Protein AF-A0A3D4UZD9-F1 (afdb_monomer_lite)

Sequence (57 aa):
RDAGGHGFLIEIDGGVSLKNIEKVAEAGADVLVAGSSVFKADDISARVNELMGKLES

pLDDT: mean 95.33, std 5.78, range [62.62, 98.5]

Structure (mmCIF, N/CA/C/O backbone):
data_AF-A0A3D4UZD9-F1
#
_entry.id   AF-A0A3D4UZD9-F1
#
loop_
_atom_site.group_PDB
_atom_site.id
_atom_site.type_symbol
_atom_site.label_atom_id
_atom_site.label_alt_id
_atom_site.label_comp_id
_atom_site.label_asym_id
_atom_site.label_entity_id
_atom_site.label_seq_id
_atom_site.pdbx_PDB_ins_code
_atom_site.Cartn_x
_atom_site.Cartn_y
_atom_site.Cartn_z
_atom_site.occupancy
_atom_site.B_iso_or_equiv
_atom_site.auth_seq_id
_atom_site.auth_comp_id
_atom_site.auth_asym_id
_atom_site.auth_atom_id
_atom_site.pdbx_PDB_model_num
ATOM 1 N N . ARG A 1 1 ? 13.657 -0.392 -17.421 1.00 82.56 1 ARG A N 1
ATOM 2 C CA . ARG A 1 1 ? 14.458 -0.801 -16.247 1.00 82.56 1 ARG A CA 1
ATOM 3 C C . ARG A 1 1 ? 15.488 -1.837 -16.685 1.00 82.56 1 ARG A C 1
ATOM 5 O O . ARG A 1 1 ? 16.626 -1.464 -16.943 1.00 82.56 1 ARG A O 1
ATOM 12 N N . ASP A 1 2 ? 15.043 -3.058 -16.966 1.00 81.38 2 ASP A N 1
ATOM 13 C CA . ASP A 1 2 ? 15.923 -4.204 -17.227 1.00 81.38 2 ASP A CA 1
ATOM 14 C C . ASP A 1 2 ? 16.681 -4.093 -18.562 1.00 81.38 2 ASP A C 1
ATOM 16 O O . ASP A 1 2 ? 17.893 -4.270 -18.598 1.00 81.38 2 ASP A O 1
ATOM 20 N N . ALA A 1 3 ? 16.010 -3.668 -19.640 1.00 86.38 3 ALA A N 1
ATOM 21 C CA . ALA A 1 3 ? 16.645 -3.471 -20.952 1.00 86.38 3 ALA A CA 1
ATOM 22 C C . ALA A 1 3 ? 17.747 -2.388 -20.968 1.00 86.38 3 ALA A C 1
ATOM 24 O O . ALA A 1 3 ? 18.604 -2.399 -21.845 1.00 86.38 3 ALA A O 1
ATOM 25 N N . GLY A 1 4 ? 17.722 -1.455 -20.010 1.00 89.38 4 GLY A N 1
ATOM 26 C CA . GLY A 1 4 ? 18.744 -0.415 -19.845 1.00 89.38 4 GLY A CA 1
ATOM 27 C C . GLY A 1 4 ? 19.787 -0.737 -18.771 1.00 89.38 4 GLY A C 1
ATOM 28 O O . GLY A 1 4 ? 20.658 0.088 -18.517 1.00 89.38 4 GLY A O 1
ATOM 29 N N . GLY A 1 5 ? 19.688 -1.895 -18.103 1.00 92.12 5 GLY A N 1
ATOM 30 C CA . GLY A 1 5 ? 20.562 -2.254 -16.982 1.00 92.12 5 GLY A CA 1
ATOM 31 C C . GLY A 1 5 ? 20.405 -1.350 -15.751 1.00 92.12 5 GLY A C 1
ATOM 32 O O . GLY A 1 5 ? 21.350 -1.188 -14.984 1.00 92.12 5 GLY A O 1
ATOM 33 N N . HIS A 1 6 ? 19.240 -0.725 -15.563 1.00 89.94 6 HIS A N 1
ATOM 34 C CA . HIS A 1 6 ? 18.986 0.167 -14.430 1.00 89.94 6 HIS A CA 1
ATOM 35 C C . HIS A 1 6 ? 18.250 -0.576 -13.313 1.00 89.94 6 HIS A C 1
ATOM 37 O O . HIS A 1 6 ? 17.216 -1.175 -13.575 1.00 89.94 6 HIS A O 1
ATOM 43 N N . GLY A 1 7 ? 18.745 -0.501 -12.075 1.00 91.25 7 GLY A N 1
ATOM 44 C CA . GLY A 1 7 ? 18.177 -1.188 -10.905 1.00 91.25 7 GLY A CA 1
ATOM 45 C C . GLY A 1 7 ? 17.387 -0.278 -9.963 1.00 91.25 7 GLY A C 1
ATOM 46 O O . GLY A 1 7 ? 17.543 -0.386 -8.752 1.00 91.25 7 GLY A O 1
ATOM 47 N N . PHE A 1 8 ? 16.613 0.672 -10.493 1.00 93.81 8 PHE A N 1
ATOM 48 C CA . PHE A 1 8 ? 15.768 1.528 -9.655 1.00 93.81 8 PHE A CA 1
ATOM 49 C C . PHE A 1 8 ? 14.489 0.805 -9.224 1.00 93.81 8 PHE A C 1
ATOM 51 O O . PHE A 1 8 ? 13.938 0.005 -9.984 1.00 93.81 8 PHE A O 1
ATOM 58 N N . LEU A 1 9 ? 14.019 1.139 -8.022 1.00 96.44 9 LEU A N 1
ATOM 59 C CA . LEU A 1 9 ? 12.730 0.707 -7.491 1.00 96.44 9 LEU A CA 1
ATOM 60 C C . LEU A 1 9 ? 11.614 1.636 -7.977 1.00 96.44 9 LEU A C 1
ATOM 62 O O . LEU A 1 9 ? 11.833 2.834 -8.172 1.00 96.44 9 LEU A O 1
ATOM 66 N N . ILE A 1 10 ? 10.419 1.083 -8.144 1.00 95.75 10 ILE A N 1
ATOM 67 C CA . ILE A 1 10 ? 9.191 1.806 -8.463 1.00 95.75 10 ILE A CA 1
ATOM 68 C C . ILE A 1 10 ? 8.329 1.864 -7.201 1.00 95.75 10 ILE A C 1
ATOM 70 O O . ILE A 1 10 ? 7.871 0.834 -6.710 1.00 95.75 10 ILE A O 1
ATOM 74 N N . GLU A 1 11 ? 8.099 3.071 -6.685 1.00 97.88 11 GLU A N 1
ATOM 75 C CA . GLU A 1 11 ? 7.211 3.318 -5.546 1.00 97.88 11 GLU A CA 1
ATOM 76 C C . GLU A 1 11 ? 5.850 3.844 -6.011 1.00 97.88 11 GLU A C 1
ATOM 78 O O . GLU A 1 11 ? 5.776 4.689 -6.907 1.00 97.88 11 GLU A O 1
ATOM 83 N N . ILE A 1 12 ? 4.775 3.378 -5.370 1.00 97.81 12 ILE A N 1
ATOM 84 C CA . ILE A 1 12 ? 3.430 3.938 -5.518 1.00 97.81 12 ILE A CA 1
ATOM 85 C C . ILE A 1 12 ? 2.956 4.504 -4.176 1.00 97.81 12 ILE A C 1
ATOM 87 O O . ILE A 1 12 ? 2.720 3.753 -3.225 1.00 97.81 12 ILE A O 1
ATOM 91 N N . ASP A 1 13 ? 2.765 5.826 -4.136 1.00 96.88 13 ASP A N 1
ATOM 92 C CA . ASP A 1 13 ? 2.206 6.567 -3.002 1.00 96.88 13 ASP A CA 1
ATOM 93 C C . ASP A 1 13 ? 0.870 7.222 -3.367 1.00 96.88 13 ASP A C 1
ATOM 95 O O . ASP A 1 13 ? 0.777 8.070 -4.257 1.00 96.88 13 ASP A O 1
ATOM 99 N N . GLY A 1 14 ? -0.184 6.792 -2.673 1.00 94.62 14 GLY A N 1
ATOM 100 C CA . GLY A 1 14 ? -1.537 7.306 -2.844 1.00 94.62 14 GLY A CA 1
ATOM 101 C C . GLY A 1 14 ? -2.575 6.210 -3.061 1.00 94.62 14 GLY A C 1
ATOM 102 O O . GLY A 1 14 ? -2.604 5.522 -4.076 1.00 94.62 14 GLY A O 1
ATOM 103 N N . GLY A 1 15 ? -3.499 6.076 -2.107 1.00 96.12 15 GLY A N 1
ATOM 104 C CA . GLY A 1 15 ? -4.681 5.223 -2.265 1.00 96.12 15 GLY A CA 1
ATOM 105 C C . GLY A 1 15 ? -4.421 3.711 -2.250 1.00 96.12 15 GLY A C 1
ATOM 106 O O . GLY A 1 15 ? -5.325 2.952 -2.605 1.00 96.12 15 GLY A O 1
ATOM 107 N N . VAL A 1 16 ? -3.237 3.253 -1.830 1.00 98.06 16 VAL A N 1
ATOM 108 C CA . VAL A 1 16 ? -2.958 1.823 -1.622 1.00 98.06 16 VAL A CA 1
ATOM 109 C C . VAL A 1 16 ? -3.761 1.304 -0.425 1.00 98.06 16 VAL A C 1
ATOM 111 O O . VAL A 1 16 ? -3.755 1.893 0.658 1.00 98.06 16 VAL A O 1
ATOM 114 N N . SER A 1 17 ? -4.489 0.208 -0.632 1.00 98.00 17 SER A N 1
ATOM 115 C CA . SER A 1 17 ? -5.359 -0.438 0.354 1.00 98.00 17 SER A CA 1
ATOM 116 C C . SER A 1 17 ? -5.582 -1.917 0.025 1.00 98.00 17 SER A C 1
ATOM 118 O O . SER A 1 17 ? -5.222 -2.383 -1.053 1.00 98.00 17 SER A O 1
ATOM 120 N N . LEU A 1 18 ? -6.292 -2.646 0.892 1.00 97.81 18 LEU A N 1
ATOM 121 C CA . LEU A 1 18 ? -6.665 -4.055 0.666 1.00 97.81 18 LEU A CA 1
ATOM 122 C C . LEU A 1 18 ? -7.408 -4.316 -0.657 1.00 97.81 18 LEU A C 1
ATOM 124 O O . LEU A 1 18 ? -7.460 -5.447 -1.123 1.00 97.81 18 LEU A O 1
ATOM 128 N N . LYS A 1 19 ? -8.012 -3.283 -1.258 1.00 97.94 19 LYS A N 1
ATOM 129 C CA . LYS A 1 19 ? -8.779 -3.406 -2.507 1.00 97.94 19 LYS A CA 1
ATOM 130 C C . LYS A 1 19 ? -7.906 -3.455 -3.761 1.00 97.94 19 LYS A C 1
ATOM 132 O O . LYS A 1 19 ? -8.388 -3.886 -4.807 1.00 97.94 19 LYS A O 1
ATOM 137 N N . ASN A 1 20 ? -6.690 -2.917 -3.696 1.00 97.69 20 ASN A N 1
ATOM 138 C CA . ASN A 1 20 ? -5.845 -2.716 -4.872 1.00 97.69 20 ASN A CA 1
ATOM 139 C C . ASN A 1 20 ? -4.381 -3.115 -4.675 1.00 97.69 20 ASN A C 1
ATOM 141 O O . ASN A 1 20 ? -3.679 -3.159 -5.675 1.00 97.69 20 ASN A O 1
ATOM 145 N N . ILE A 1 21 ? -3.932 -3.429 -3.457 1.00 97.88 21 ILE A N 1
ATOM 146 C CA . ILE A 1 21 ? -2.519 -3.713 -3.174 1.00 97.88 21 ILE A CA 1
ATOM 147 C C . ILE A 1 21 ? -1.927 -4.812 -4.077 1.00 97.88 21 ILE A C 1
ATOM 149 O O . ILE A 1 21 ? -0.883 -4.577 -4.676 1.00 97.88 21 ILE A O 1
ATOM 153 N N . GLU A 1 22 ? -2.643 -5.927 -4.279 1.00 97.69 22 GLU A N 1
ATOM 154 C CA . GLU A 1 22 ? -2.270 -7.012 -5.210 1.00 97.69 22 GLU A CA 1
ATOM 155 C C . GLU A 1 22 ? -2.063 -6.472 -6.630 1.00 97.69 22 GLU A C 1
ATOM 157 O O . GLU A 1 22 ? -0.999 -6.615 -7.217 1.00 97.69 22 GLU A O 1
ATOM 162 N N . LYS A 1 23 ? -3.054 -5.742 -7.153 1.00 97.50 23 LYS A N 1
ATOM 163 C CA . LYS A 1 23 ? -3.021 -5.202 -8.520 1.00 97.50 23 LYS A CA 1
ATOM 164 C C . LYS A 1 23 ? -1.884 -4.209 -8.737 1.00 97.50 23 LYS A C 1
ATOM 166 O O . LYS A 1 23 ? -1.340 -4.135 -9.833 1.00 97.50 23 LYS A O 1
ATOM 171 N N . VAL A 1 24 ? -1.568 -3.397 -7.726 1.00 97.06 24 VAL A N 1
ATOM 172 C CA . VAL A 1 24 ? -0.467 -2.428 -7.815 1.00 97.06 24 VAL A CA 1
ATOM 173 C C . VAL A 1 24 ? 0.880 -3.157 -7.806 1.00 97.06 24 VAL A C 1
ATOM 175 O O . VAL A 1 24 ? 1.750 -2.810 -8.601 1.00 97.06 24 VAL A O 1
ATOM 178 N N . ALA A 1 25 ? 1.031 -4.192 -6.973 1.00 96.62 25 ALA A N 1
ATOM 179 C CA . ALA A 1 25 ? 2.220 -5.043 -6.970 1.00 96.62 25 ALA A CA 1
ATOM 180 C C . ALA A 1 25 ? 2.394 -5.780 -8.311 1.00 96.62 25 ALA A C 1
ATOM 182 O O . ALA A 1 25 ? 3.449 -5.692 -8.935 1.00 96.62 25 ALA A O 1
ATOM 183 N N . GLU A 1 26 ? 1.334 -6.419 -8.815 1.00 96.62 26 GLU A N 1
ATOM 184 C CA . GLU A 1 26 ? 1.313 -7.117 -10.111 1.00 96.62 26 GLU A CA 1
ATOM 185 C C . GLU A 1 26 ? 1.627 -6.192 -11.295 1.00 96.62 26 GLU A C 1
ATOM 187 O O . GLU A 1 26 ? 2.224 -6.620 -12.283 1.00 96.62 26 GLU A O 1
ATOM 192 N N . ALA A 1 27 ? 1.262 -4.910 -11.201 1.00 96.19 27 ALA A N 1
ATOM 193 C CA . ALA A 1 27 ? 1.599 -3.905 -12.207 1.00 96.19 27 ALA A CA 1
ATOM 194 C C . ALA A 1 27 ? 3.098 -3.538 -12.233 1.00 96.19 27 ALA A C 1
ATOM 196 O O . ALA A 1 27 ? 3.529 -2.814 -13.134 1.00 96.19 27 ALA A O 1
ATOM 197 N N . GLY A 1 28 ? 3.891 -4.040 -11.279 1.00 94.25 28 GLY A N 1
ATOM 198 C CA . GLY A 1 28 ? 5.345 -3.888 -11.232 1.00 94.25 28 GLY A CA 1
ATOM 199 C C . GLY A 1 28 ? 5.851 -2.854 -10.228 1.00 94.25 28 GLY A C 1
ATOM 200 O O . GLY A 1 28 ? 6.983 -2.396 -10.374 1.00 94.25 28 GLY A O 1
ATOM 201 N N . ALA A 1 29 ? 5.038 -2.459 -9.245 1.00 96.88 29 ALA A N 1
ATOM 202 C CA . ALA A 1 29 ? 5.521 -1.654 -8.127 1.00 96.88 29 ALA A CA 1
ATOM 203 C C . ALA A 1 29 ? 6.399 -2.503 -7.197 1.00 96.88 29 ALA A C 1
ATOM 205 O O . ALA A 1 29 ? 6.011 -3.599 -6.797 1.00 96.88 29 ALA A O 1
ATOM 206 N N . ASP A 1 30 ? 7.559 -1.969 -6.823 1.00 96.50 30 ASP A N 1
ATOM 207 C CA . ASP A 1 30 ? 8.491 -2.613 -5.897 1.00 96.50 30 ASP A CA 1
ATOM 208 C C . ASP A 1 30 ? 8.254 -2.143 -4.445 1.00 96.50 30 ASP A C 1
ATOM 210 O O . ASP A 1 30 ? 8.531 -2.871 -3.494 1.00 96.50 30 ASP A O 1
ATOM 214 N N . VAL A 1 31 ? 7.736 -0.920 -4.266 1.00 97.19 31 VAL A N 1
ATOM 215 C CA . VAL A 1 31 ? 7.432 -0.310 -2.962 1.00 97.19 31 VAL A CA 1
ATOM 216 C C . VAL A 1 31 ? 6.012 0.261 -2.970 1.00 97.19 31 VAL A C 1
ATOM 218 O O . VAL A 1 31 ? 5.583 0.903 -3.928 1.00 97.19 31 VAL A O 1
ATOM 221 N N . LEU A 1 32 ? 5.267 0.028 -1.889 1.00 98.06 32 LEU A N 1
ATOM 222 C CA . LEU A 1 32 ? 3.860 0.404 -1.758 1.00 98.06 32 LEU A CA 1
ATOM 223 C C . LEU A 1 32 ? 3.658 1.226 -0.484 1.00 98.06 32 LEU A C 1
ATOM 225 O O . LEU A 1 32 ? 3.921 0.739 0.616 1.00 98.06 32 LEU A O 1
ATOM 229 N N . VAL A 1 33 ? 3.145 2.450 -0.613 1.00 97.94 33 VAL A N 1
ATOM 230 C CA . VAL A 1 33 ? 2.900 3.333 0.536 1.00 97.94 33 VAL A CA 1
ATOM 231 C C . VAL A 1 33 ? 1.417 3.318 0.906 1.00 97.94 33 VAL A C 1
ATOM 233 O O . VAL A 1 33 ? 0.557 3.870 0.217 1.00 97.94 33 VAL A O 1
ATOM 236 N N . ALA A 1 34 ? 1.108 2.685 2.039 1.00 97.50 34 ALA A N 1
ATOM 237 C CA . ALA A 1 34 ? -0.249 2.545 2.563 1.00 97.50 34 ALA A CA 1
ATOM 238 C C . ALA A 1 34 ? -0.449 3.381 3.840 1.00 97.50 34 ALA A C 1
ATOM 240 O O . ALA A 1 34 ? -0.471 2.857 4.948 1.00 97.50 34 ALA A O 1
ATOM 241 N N . GLY A 1 35 ? -0.623 4.699 3.699 1.00 97.62 35 GLY A N 1
ATOM 242 C CA . GLY A 1 35 ? -0.817 5.600 4.843 1.00 97.62 35 GLY A CA 1
ATOM 243 C C . GLY A 1 35 ? -2.188 5.447 5.514 1.00 97.62 35 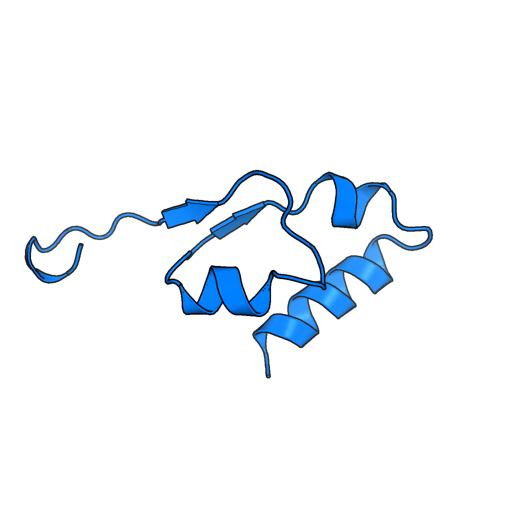GLY A C 1
ATOM 244 O O . GLY A 1 35 ? -2.335 4.812 6.558 1.00 97.62 35 GLY A O 1
ATOM 245 N N . SER A 1 36 ? -3.228 6.035 4.915 1.00 97.38 36 SER A N 1
ATOM 246 C CA . SER A 1 36 ? -4.577 6.048 5.504 1.00 97.38 36 SER A CA 1
ATOM 247 C C . SER A 1 36 ? -5.184 4.653 5.661 1.00 97.38 36 SER A C 1
ATOM 249 O O . SER A 1 36 ? -5.944 4.432 6.599 1.00 97.38 36 SER A O 1
ATOM 251 N N . SER A 1 37 ? -4.827 3.710 4.783 1.00 97.25 37 SER A N 1
ATOM 252 C CA . SER A 1 37 ? -5.276 2.321 4.888 1.00 97.25 37 SER A CA 1
ATOM 253 C C . SER A 1 37 ? -4.752 1.628 6.147 1.00 97.25 37 SER A C 1
ATOM 255 O O . SER A 1 37 ? -5.424 0.710 6.605 1.00 97.25 37 SER A O 1
ATOM 257 N N . VAL A 1 38 ? -3.604 2.048 6.695 1.00 98.12 38 VAL A N 1
ATOM 258 C CA . VAL A 1 38 ? -3.012 1.511 7.933 1.00 98.12 38 VAL A CA 1
ATOM 259 C C . VAL A 1 38 ? -3.427 2.352 9.139 1.00 98.12 38 VAL A C 1
ATOM 261 O O . VAL A 1 38 ? -4.083 1.849 10.043 1.00 98.12 38 VAL A O 1
ATOM 264 N N . PHE A 1 39 ? -3.122 3.653 9.141 1.00 98.00 39 PHE A N 1
ATOM 265 C CA . PHE A 1 39 ? -3.256 4.501 10.337 1.00 98.00 39 PHE A CA 1
ATOM 266 C C . PHE A 1 39 ? -4.694 4.888 10.710 1.00 98.00 39 PHE A C 1
ATOM 268 O O . PHE A 1 39 ? -4.906 5.451 11.780 1.00 98.00 39 PHE A O 1
ATOM 275 N N . LYS A 1 40 ? -5.684 4.619 9.847 1.00 98.00 40 LYS A N 1
ATOM 276 C CA . LYS A 1 40 ? -7.112 4.782 10.180 1.00 98.00 40 LYS A CA 1
ATOM 277 C C . LYS A 1 40 ? -7.811 3.461 10.517 1.00 98.00 40 LYS A C 1
ATOM 279 O O . LYS A 1 40 ? -9.031 3.457 10.642 1.00 98.00 40 LYS A O 1
ATOM 284 N N . ALA A 1 41 ? -7.084 2.347 10.577 1.00 98.12 41 ALA A N 1
ATOM 285 C CA . ALA A 1 41 ? -7.654 1.084 11.022 1.00 98.12 41 ALA A CA 1
ATOM 286 C C . ALA A 1 41 ? -7.816 1.074 12.547 1.00 98.12 41 ALA A C 1
ATOM 288 O O . ALA A 1 41 ? -7.007 1.670 13.256 1.00 98.12 41 ALA A O 1
ATOM 289 N N . ASP A 1 42 ? -8.833 0.362 13.034 1.00 98.19 42 ASP A N 1
ATOM 290 C CA . ASP A 1 42 ? -9.055 0.179 14.474 1.00 98.19 42 ASP A CA 1
ATOM 291 C C . ASP A 1 42 ? -7.901 -0.600 15.128 1.00 98.19 42 ASP A C 1
ATOM 293 O O . ASP A 1 42 ? -7.512 -0.314 16.259 1.00 98.19 42 ASP A O 1
ATOM 297 N N . ASP A 1 43 ? -7.312 -1.544 14.386 1.00 98.38 43 ASP A N 1
ATOM 298 C CA . ASP A 1 43 ? -6.092 -2.260 14.752 1.00 98.38 43 ASP A CA 1
ATOM 299 C C . ASP A 1 43 ? -5.061 -2.151 13.619 1.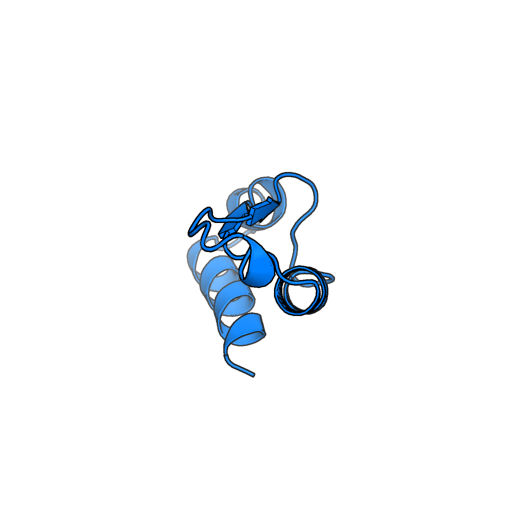00 98.38 43 ASP A C 1
ATOM 301 O O . ASP A 1 43 ? -5.191 -2.753 12.547 1.00 98.38 43 ASP A O 1
ATOM 305 N N . ILE A 1 44 ? -4.018 -1.359 13.873 1.00 98.44 44 ILE A N 1
ATOM 306 C CA . ILE A 1 44 ? -2.905 -1.129 12.946 1.00 98.44 44 ILE A CA 1
ATOM 307 C C . ILE A 1 44 ? -2.144 -2.428 12.663 1.00 98.44 44 ILE A C 1
ATOM 309 O O . ILE A 1 44 ? -1.793 -2.690 11.513 1.00 98.44 44 ILE A O 1
ATOM 313 N N . SER A 1 45 ? -1.892 -3.244 13.689 1.00 98.38 45 SER A N 1
ATOM 314 C CA . SER A 1 4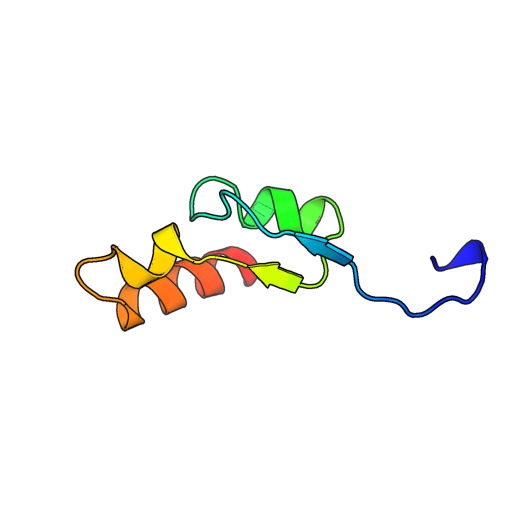5 ? -1.091 -4.465 13.549 1.00 98.38 45 SER A CA 1
ATOM 315 C C . SER A 1 45 ? -1.843 -5.500 12.721 1.00 98.38 45 SER A C 1
ATOM 317 O O . SER A 1 45 ? -1.280 -6.076 11.789 1.00 98.38 45 SER A O 1
ATOM 319 N N . ALA A 1 46 ? -3.137 -5.682 13.004 1.00 98.50 46 ALA A N 1
ATOM 320 C CA . ALA A 1 46 ? -3.999 -6.551 12.209 1.00 98.50 46 ALA A CA 1
ATOM 321 C C . ALA A 1 46 ? -4.054 -6.090 10.746 1.00 98.50 46 ALA A C 1
ATOM 323 O O . ALA A 1 46 ? -3.867 -6.899 9.841 1.00 98.50 46 ALA A O 1
ATOM 324 N N . ARG A 1 47 ? -4.213 -4.784 10.501 1.00 98.31 47 ARG A N 1
ATOM 325 C CA . ARG A 1 47 ? -4.270 -4.239 9.140 1.00 98.31 47 ARG A CA 1
ATOM 326 C C . ARG A 1 47 ? -2.968 -4.417 8.358 1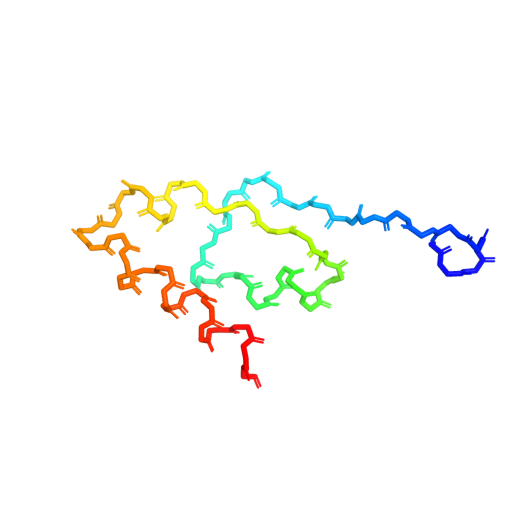.00 98.31 47 ARG A C 1
ATOM 328 O O . ARG A 1 47 ? -3.020 -4.690 7.161 1.00 98.31 47 ARG A O 1
ATOM 335 N N . VAL A 1 48 ? -1.808 -4.267 8.996 1.00 98.00 48 VAL A N 1
ATOM 336 C CA . VAL A 1 48 ? -0.521 -4.557 8.341 1.00 98.00 48 VAL A CA 1
ATOM 337 C C . VAL A 1 48 ? -0.449 -6.034 7.951 1.00 98.00 48 VAL A C 1
ATOM 339 O O . VAL A 1 48 ? -0.112 -6.332 6.810 1.00 98.00 48 VAL A O 1
ATOM 342 N N . ASN A 1 49 ? -0.851 -6.947 8.840 1.00 98.25 49 ASN A N 1
ATOM 343 C CA . ASN A 1 49 ? -0.878 -8.380 8.533 1.00 98.25 49 ASN A CA 1
ATOM 344 C C . ASN A 1 49 ? -1.842 -8.714 7.383 1.00 98.25 49 ASN A C 1
ATOM 346 O O . ASN A 1 49 ? -1.495 -9.510 6.518 1.00 98.25 49 ASN A O 1
ATOM 350 N N . GLU A 1 50 ? -3.019 -8.083 7.325 1.00 98.25 50 GLU A N 1
ATOM 351 C CA . GLU A 1 50 ? -3.961 -8.241 6.207 1.00 98.25 50 GLU A CA 1
ATOM 352 C C . GLU A 1 50 ? -3.351 -7.786 4.868 1.00 98.25 50 GLU A C 1
ATOM 354 O O . GLU A 1 50 ? -3.523 -8.456 3.851 1.00 98.25 50 GLU A O 1
ATOM 359 N N . LEU A 1 51 ? -2.638 -6.651 4.859 1.00 97.81 51 LEU A N 1
ATOM 360 C CA . LEU A 1 51 ? -1.966 -6.130 3.662 1.00 97.81 51 LEU A CA 1
ATOM 361 C C . LEU A 1 51 ? -0.801 -7.029 3.228 1.00 97.81 51 LEU A C 1
ATOM 363 O O . LEU A 1 51 ? -0.638 -7.258 2.035 1.00 97.81 51 LEU A O 1
ATOM 367 N N . MET A 1 52 ? -0.019 -7.555 4.173 1.00 97.00 52 MET A N 1
ATOM 368 C CA . MET A 1 52 ? 1.079 -8.480 3.871 1.00 97.00 52 MET A CA 1
AT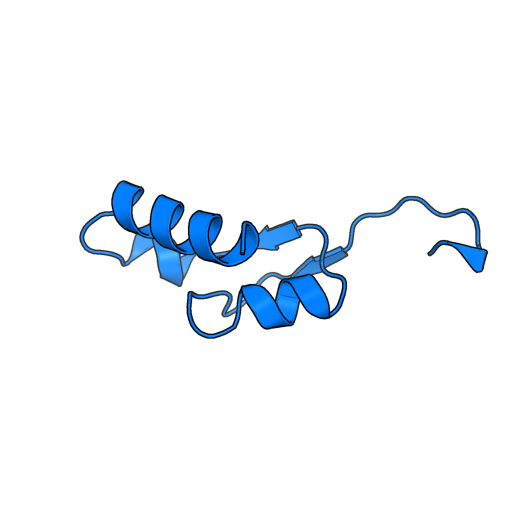OM 369 C C . MET A 1 52 ? 0.561 -9.826 3.366 1.00 97.00 52 MET A C 1
ATOM 371 O O . MET A 1 52 ? 1.027 -10.307 2.340 1.00 97.00 52 MET A O 1
ATOM 375 N N . GLY A 1 53 ? -0.470 -10.385 4.006 1.00 97.88 53 GLY A N 1
ATOM 376 C CA . GLY A 1 53 ? -1.077 -11.646 3.573 1.00 97.88 53 GLY A CA 1
ATOM 377 C C . GLY A 1 53 ? -1.684 -11.573 2.169 1.00 97.88 53 GLY A C 1
ATOM 378 O O . GLY A 1 53 ? -1.768 -12.585 1.485 1.00 97.88 53 GLY A O 1
ATOM 379 N N . LYS A 1 54 ? -2.058 -10.372 1.713 1.00 96.69 54 LYS A N 1
ATOM 380 C CA . LYS A 1 54 ? -2.495 -10.098 0.340 1.00 96.69 54 LYS A CA 1
ATOM 381 C C . LYS A 1 54 ? -1.370 -10.150 -0.702 1.00 96.69 54 LYS A C 1
ATOM 383 O O . LYS A 1 54 ? -1.662 -10.289 -1.877 1.00 96.69 54 LYS A O 1
ATOM 388 N N . LEU A 1 55 ? -0.112 -9.986 -0.301 1.00 95.12 55 LEU A N 1
ATOM 389 C CA . LEU A 1 55 ? 1.049 -10.020 -1.202 1.00 95.12 55 LEU A CA 1
ATOM 390 C C . LEU A 1 55 ? 1.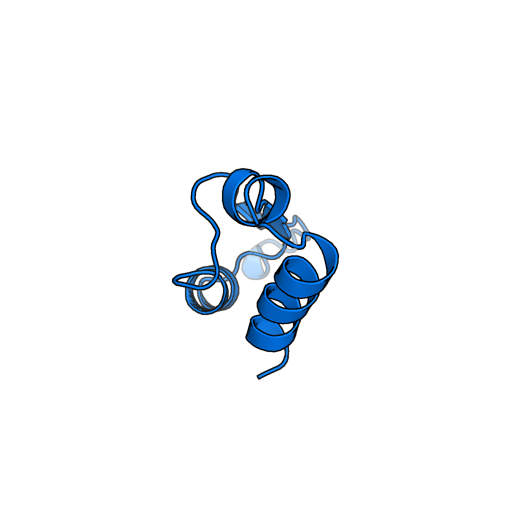737 -11.391 -1.236 1.00 95.12 55 LEU A C 1
ATOM 392 O O . LEU A 1 55 ? 2.543 -11.647 -2.124 1.00 95.12 55 LEU A O 1
ATOM 396 N N . GLU A 1 56 ? 1.452 -12.251 -0.259 1.00 87.56 56 GLU A N 1
ATOM 397 C CA . GLU A 1 56 ? 2.035 -13.594 -0.134 1.00 87.56 56 GLU A CA 1
ATOM 398 C C . GLU A 1 56 ? 1.231 -14.687 -0.868 1.00 87.56 56 GLU A C 1
ATOM 400 O O . GLU A 1 56 ? 1.655 -15.844 -0.894 1.00 87.56 56 GLU A O 1
ATOM 405 N N . SER A 1 57 ? 0.077 -14.333 -1.442 1.00 62.62 57 SER A N 1
ATOM 406 C CA . SER A 1 57 ? -0.846 -15.222 -2.168 1.00 62.62 57 SER A CA 1
ATOM 407 C C . SER A 1 57 ? -0.691 -15.133 -3.678 1.00 62.62 57 SER A C 1
ATOM 409 O O . SER A 1 57 ? -0.730 -16.203 -4.327 1.00 62.62 57 SER A O 1
#

Secondary structure (DSSP, 8-state):
-GGGT-----EEESS--TTTHHHHHHTT-SEEE-HHHHHTSS-HHHHHHHHHHTT--

Radius of gyration: 12.92 Å; chains: 1; bounding box: 30×22×36 Å

Foldseek 3Di:
DVVVPDDDAAEDDDDDALVCLLVVVVVPHPYYDDDCNQPVDPDNVVRVVSSVVSNVD